Protein AF-A0A5J6JIF1-F1 (afdb_monomer_lite)

Organism: Streptomyces vinaceus (NCBI:txid1960)

Sequence (131 aa):
MRALLEALTPAGWAAEENLGCISYMINDADDMHEWYDSTPDRLDAVLTELDSTANLPYTVALNIYHPQGGTGGMLMFSAQRREVSFLPTIAHRRLPDAPQFTDLAWYLHALVPSLLWAGLEGYEAREDPND

Foldseek 3Di:
DVLLQVLLVVLQKDLQDPVQWKKKFWCDPVSPGDIDIDGPVCVVVVVCVCPDPVRLQTKMKIWMDRVVQQFTFIWIAHRNRP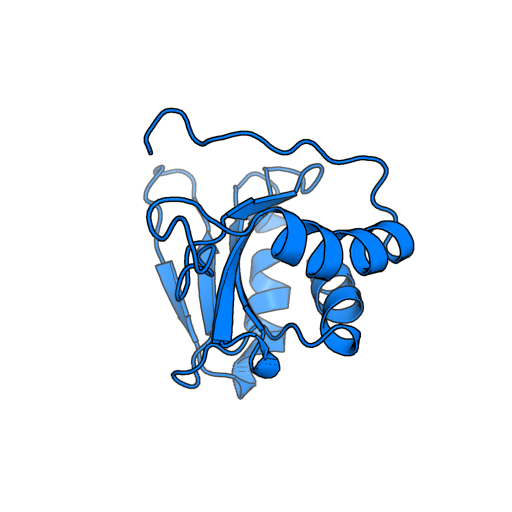DTDTDRPGPFCADPVGRVDGPVVVVCVSRVVSVVVSPDPDDDDDDDPVD

Radius of gyration: 14.58 Å; chains: 1; bounding box: 32×32×38 Å

Secondary structure (DSSP, 8-state):
-HHHHHHHGGGT-BSS-TTS-EEEEEE-TT--EEEEEE-GGGHHHHHHHHTSGGGTTSEEEEEEEEGGGTEEEEEEEPGGG--EEEEEEES--EETTEEEEE-HHHHHHHHHHHHHHTT---------TT-

pLDDT: mean 89.88, std 9.39, range [52.72, 96.88]

Structure (mmCIF, N/CA/C/O backbone):
data_AF-A0A5J6JIF1-F1
#
_entry.id   AF-A0A5J6JIF1-F1
#
loop_
_atom_site.group_PDB
_atom_site.id
_atom_site.type_symbol
_atom_site.label_atom_id
_atom_site.label_alt_id
_atom_site.label_comp_id
_atom_site.label_asym_id
_atom_site.label_entity_id
_atom_site.label_seq_id
_atom_site.pdbx_PDB_ins_code
_atom_site.Cartn_x
_atom_site.Cartn_y
_atom_site.Cartn_z
_atom_site.occupancy
_atom_site.B_iso_or_equiv
_atom_site.auth_seq_id
_atom_site.auth_comp_id
_atom_site.auth_asym_id
_atom_site.auth_atom_id
_atom_site.pdbx_PDB_model_num
ATOM 1 N N . MET A 1 1 ? -7.478 0.156 5.864 1.00 87.38 1 MET A N 1
ATOM 2 C CA . MET A 1 1 ? -6.196 -0.296 5.283 1.00 87.38 1 MET A CA 1
ATOM 3 C C . MET A 1 1 ? -6.214 -1.781 4.938 1.00 87.38 1 MET A C 1
ATOM 5 O O . MET A 1 1 ? -5.738 -2.130 3.864 1.00 87.38 1 MET A O 1
ATOM 9 N N . ARG A 1 2 ? -6.808 -2.648 5.773 1.00 90.88 2 ARG A N 1
ATOM 10 C CA . ARG A 1 2 ? -6.969 -4.087 5.474 1.00 90.88 2 ARG A CA 1
ATOM 11 C C . ARG A 1 2 ? -7.463 -4.385 4.050 1.00 90.88 2 ARG A C 1
ATOM 13 O O . ARG A 1 2 ? -6.787 -5.091 3.314 1.00 90.88 2 ARG A O 1
ATOM 20 N N . ALA A 1 3 ? -8.579 -3.779 3.645 1.00 90.00 3 ALA A N 1
ATOM 21 C CA . ALA A 1 3 ? -9.159 -3.981 2.313 1.00 90.00 3 ALA A CA 1
ATOM 22 C C . ALA A 1 3 ? -8.201 -3.604 1.166 1.00 90.00 3 ALA A C 1
ATOM 24 O O . ALA A 1 3 ? -8.213 -4.229 0.110 1.00 90.00 3 ALA A O 1
ATOM 25 N N . LEU A 1 4 ? -7.341 -2.601 1.375 1.00 91.44 4 LEU A N 1
ATOM 26 C CA . LEU A 1 4 ? -6.343 -2.203 0.387 1.00 91.44 4 LEU A CA 1
ATOM 27 C C . LEU A 1 4 ? -5.242 -3.265 0.277 1.00 91.44 4 LEU A C 1
ATOM 29 O O . LEU A 1 4 ? -4.901 -3.668 -0.831 1.00 91.44 4 LEU A O 1
ATOM 33 N N . LEU A 1 5 ? -4.729 -3.773 1.401 1.00 93.44 5 LEU A N 1
ATOM 34 C CA . LEU A 1 5 ? -3.738 -4.853 1.384 1.00 93.44 5 LEU A CA 1
ATOM 35 C C . LEU A 1 5 ? -4.309 -6.137 0.757 1.00 93.44 5 LEU A C 1
ATOM 37 O O . LEU A 1 5 ? -3.637 -6.790 -0.040 1.00 93.44 5 LEU A O 1
ATOM 41 N N . GLU A 1 6 ? -5.564 -6.469 1.060 1.00 94.25 6 GLU A N 1
ATOM 42 C CA . GLU A 1 6 ? -6.286 -7.590 0.446 1.00 94.25 6 GLU A CA 1
ATOM 43 C C . GLU A 1 6 ? -6.427 -7.423 -1.073 1.00 94.25 6 GLU A C 1
ATOM 45 O O . GLU A 1 6 ? -6.278 -8.398 -1.805 1.00 94.25 6 GLU A O 1
ATOM 50 N N . ALA A 1 7 ? -6.645 -6.200 -1.567 1.00 95.12 7 ALA A N 1
ATOM 51 C CA . ALA A 1 7 ? -6.694 -5.920 -3.002 1.00 95.12 7 ALA A CA 1
ATOM 52 C C . ALA A 1 7 ? -5.314 -6.009 -3.678 1.00 95.12 7 ALA A C 1
ATOM 54 O O . ALA A 1 7 ? -5.210 -6.423 -4.834 1.00 95.12 7 ALA A O 1
ATOM 55 N N . LEU A 1 8 ? -4.245 -5.637 -2.970 1.00 96.25 8 LEU A N 1
ATOM 56 C CA . LEU A 1 8 ? -2.881 -5.665 -3.500 1.00 96.25 8 LEU A CA 1
ATOM 57 C C . LEU A 1 8 ? -2.235 -7.060 -3.443 1.00 96.25 8 LEU A C 1
ATOM 59 O O . LEU A 1 8 ? -1.384 -7.370 -4.278 1.00 96.25 8 LEU A O 1
ATOM 63 N N . THR A 1 9 ? -2.657 -7.921 -2.515 1.00 95.81 9 THR A N 1
ATOM 64 C CA . THR A 1 9 ? -2.071 -9.259 -2.315 1.00 95.81 9 THR A CA 1
ATOM 65 C C . THR A 1 9 ? -2.138 -10.147 -3.568 1.00 95.81 9 THR A C 1
ATOM 67 O O . THR A 1 9 ? -1.109 -10.710 -3.950 1.00 95.81 9 THR A O 1
ATOM 70 N N . PRO A 1 10 ? -3.272 -10.243 -4.293 1.00 96.12 10 PRO A N 1
ATOM 71 C CA . PRO A 1 10 ? -3.340 -10.976 -5.560 1.00 96.12 10 PRO A CA 1
ATOM 72 C C . PRO A 1 10 ? -2.391 -10.446 -6.643 1.00 96.12 10 PRO A C 1
ATOM 74 O O . PRO A 1 10 ? -2.014 -11.198 -7.539 1.00 96.12 10 PRO A O 1
ATOM 77 N N . ALA A 1 11 ? -2.001 -9.170 -6.565 1.00 95.50 11 ALA A N 1
ATOM 78 C CA . ALA A 1 11 ? -1.036 -8.548 -7.469 1.00 95.50 11 ALA A CA 1
ATOM 79 C C . ALA A 1 11 ? 0.424 -8.726 -7.018 1.00 95.50 11 ALA A C 1
ATOM 81 O O . ALA A 1 11 ? 1.318 -8.186 -7.657 1.00 95.50 11 ALA A O 1
ATOM 82 N N . GLY A 1 12 ? 0.677 -9.501 -5.958 1.00 96.19 12 GLY A N 1
ATOM 83 C CA . GLY A 1 12 ? 2.023 -9.862 -5.515 1.00 96.19 12 GLY A CA 1
ATOM 84 C C . GLY A 1 12 ? 2.621 -8.948 -4.448 1.00 96.19 12 GLY A C 1
ATOM 85 O O . GLY A 1 12 ? 3.797 -9.108 -4.127 1.00 96.19 12 GLY A O 1
ATOM 86 N N . TRP A 1 13 ? 1.846 -8.017 -3.892 1.00 96.88 13 TRP A N 1
ATOM 87 C CA . TRP A 1 13 ? 2.282 -7.184 -2.770 1.00 96.88 13 TRP A CA 1
ATOM 88 C C . TRP A 1 13 ? 2.045 -7.881 -1.431 1.00 96.88 13 TRP A C 1
ATOM 90 O O . TRP A 1 13 ? 1.018 -8.522 -1.229 1.00 96.88 13 TRP A O 1
ATOM 100 N N . ALA A 1 14 ? 2.962 -7.709 -0.490 1.00 96.00 14 ALA A N 1
ATOM 101 C CA . ALA A 1 14 ? 2.858 -8.226 0.867 1.00 96.00 14 ALA A CA 1
ATOM 102 C C . ALA A 1 14 ? 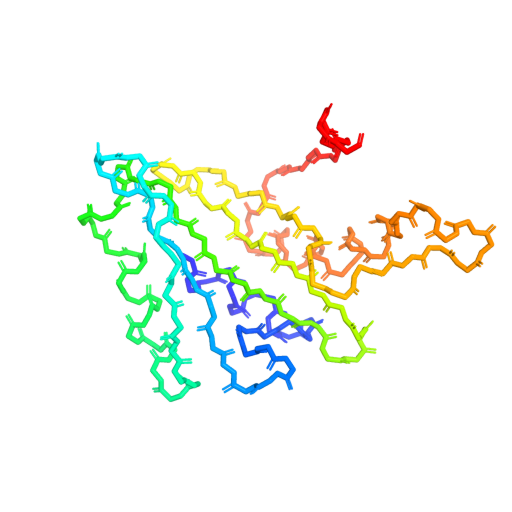3.278 -7.155 1.876 1.00 96.00 14 ALA A C 1
ATOM 104 O O . ALA A 1 14 ? 4.104 -6.305 1.564 1.00 96.00 14 ALA A O 1
ATOM 105 N N . ALA A 1 15 ? 2.725 -7.206 3.089 1.00 95.25 15 ALA A N 1
ATOM 106 C CA . ALA A 1 15 ? 3.191 -6.377 4.206 1.00 95.25 15 ALA A CA 1
ATOM 107 C C . ALA A 1 15 ? 4.517 -6.884 4.800 1.00 95.25 15 ALA A C 1
ATOM 109 O O . ALA A 1 15 ? 5.232 -6.136 5.455 1.00 95.25 15 ALA A O 1
ATOM 110 N N . GLU A 1 16 ? 4.833 -8.162 4.585 1.00 92.94 16 GLU A N 1
ATOM 111 C CA . GLU A 1 16 ? 6.121 -8.735 4.956 1.00 92.94 16 GLU A CA 1
ATOM 112 C C . GLU A 1 16 ? 7.199 -8.259 3.977 1.00 92.94 16 GLU A C 1
ATOM 114 O O . GLU A 1 16 ? 7.123 -8.496 2.767 1.00 92.94 16 GLU A O 1
ATOM 119 N N . GLU A 1 17 ? 8.210 -7.583 4.513 1.00 85.88 17 GLU A N 1
ATOM 120 C CA . GLU A 1 17 ? 9.401 -7.190 3.772 1.00 85.88 17 GLU A CA 1
ATOM 121 C C . GLU A 1 17 ? 10.350 -8.381 3.571 1.00 85.88 17 GLU A C 1
ATOM 123 O O . GLU A 1 17 ? 10.268 -9.399 4.255 1.00 85.88 17 GLU A O 1
ATOM 128 N N . ASN A 1 18 ? 11.332 -8.245 2.674 1.00 74.44 18 ASN A N 1
ATOM 129 C CA 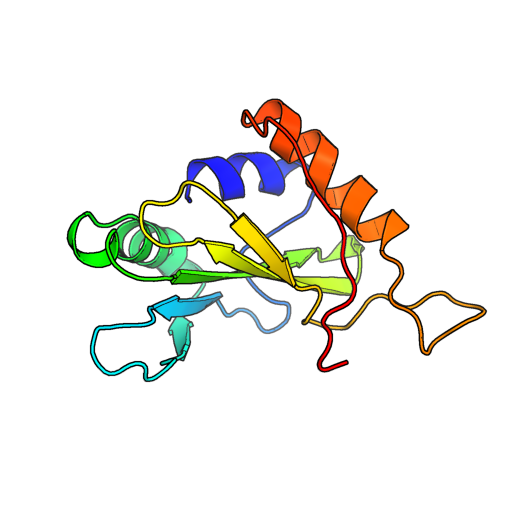. ASN A 1 18 ? 12.298 -9.311 2.357 1.00 74.44 18 ASN A CA 1
ATOM 130 C C . ASN A 1 18 ? 13.112 -9.821 3.575 1.00 74.44 18 ASN A C 1
ATOM 132 O O . ASN A 1 18 ? 13.748 -10.869 3.503 1.00 74.44 18 ASN A O 1
ATOM 136 N N . LEU A 1 19 ? 13.119 -9.080 4.689 1.00 75.31 19 LEU A N 1
ATOM 137 C CA . LEU A 1 19 ? 13.784 -9.448 5.943 1.00 75.31 19 LEU A CA 1
ATOM 138 C C . LEU A 1 19 ? 12.884 -10.233 6.918 1.00 75.31 19 LEU A C 1
ATOM 140 O O . LEU A 1 19 ? 13.347 -10.594 7.998 1.00 75.31 19 LEU A O 1
ATOM 144 N N . GLY A 1 20 ? 11.630 -10.519 6.551 1.00 86.25 20 GLY A N 1
ATOM 145 C CA . GLY A 1 20 ? 10.691 -11.269 7.390 1.00 86.25 20 GLY A CA 1
ATOM 146 C C . GLY A 1 20 ? 10.085 -10.444 8.528 1.00 86.25 20 GLY A C 1
ATOM 147 O O . GLY A 1 20 ? 9.753 -10.995 9.577 1.00 86.25 20 GLY A O 1
ATOM 148 N N . CYS A 1 21 ? 9.972 -9.127 8.347 1.00 92.50 21 CYS A N 1
ATOM 149 C CA . CYS A 1 21 ? 9.362 -8.197 9.296 1.00 92.50 21 CYS A CA 1
ATOM 150 C C . CYS A 1 21 ? 8.229 -7.398 8.642 1.00 92.50 21 CYS A C 1
ATOM 152 O O . CYS A 1 21 ? 8.135 -7.309 7.416 1.00 92.50 21 CYS A O 1
ATOM 154 N N . ILE A 1 22 ? 7.367 -6.826 9.481 1.00 95.38 22 ILE A N 1
ATOM 155 C CA . ILE A 1 22 ? 6.372 -5.822 9.104 1.00 95.38 22 ILE A CA 1
ATOM 156 C C . ILE A 1 22 ? 6.815 -4.504 9.723 1.00 95.38 22 ILE A C 1
ATOM 158 O O . ILE A 1 22 ? 6.954 -4.444 10.943 1.00 95.38 22 ILE A O 1
ATOM 162 N N . SER A 1 23 ? 6.953 -3.461 8.913 1.00 95.25 23 SER A N 1
ATOM 163 C CA . SER A 1 23 ? 7.309 -2.125 9.397 1.00 95.25 23 SER A CA 1
ATOM 164 C C . SER A 1 23 ? 6.131 -1.175 9.214 1.00 95.25 23 SER A C 1
ATOM 166 O O . SER A 1 23 ? 5.538 -1.097 8.131 1.00 95.25 23 SER A O 1
ATOM 168 N N . TYR A 1 24 ? 5.775 -0.451 10.268 1.00 95.19 24 TYR A N 1
ATOM 169 C CA . TYR A 1 24 ? 4.650 0.477 10.258 1.00 95.19 24 TYR A CA 1
ATOM 170 C C . TYR A 1 24 ? 4.916 1.716 11.108 1.00 95.19 24 TYR A C 1
ATOM 172 O O . TYR A 1 24 ? 5.831 1.742 11.922 1.00 95.19 24 TYR A O 1
ATOM 180 N N . MET A 1 25 ? 4.113 2.757 10.910 1.00 94.44 25 MET A N 1
ATOM 181 C CA . MET A 1 25 ? 4.257 4.032 11.610 1.00 94.44 25 MET A CA 1
ATOM 182 C C . MET A 1 25 ? 2.889 4.611 11.966 1.00 94.44 25 MET A C 1
ATOM 184 O O . MET A 1 25 ? 1.919 4.459 11.217 1.00 94.44 25 MET A O 1
ATOM 188 N N . ILE A 1 26 ? 2.827 5.281 13.115 1.00 92.00 26 ILE A N 1
ATOM 189 C CA . ILE A 1 26 ? 1.700 6.102 13.559 1.00 92.00 26 ILE A CA 1
ATOM 190 C C . ILE A 1 26 ? 2.293 7.460 13.928 1.00 92.00 26 ILE A C 1
ATOM 192 O O . ILE A 1 26 ? 3.089 7.539 14.856 1.00 92.00 26 ILE A O 1
ATOM 196 N N . ASN A 1 27 ? 1.934 8.519 13.200 1.00 86.75 27 ASN A N 1
ATOM 197 C CA . ASN A 1 27 ? 2.385 9.868 13.534 1.00 86.75 27 ASN A CA 1
ATOM 198 C C . ASN A 1 27 ? 1.423 10.465 14.568 1.00 86.75 27 ASN A C 1
ATOM 200 O O . ASN A 1 27 ? 0.388 11.031 14.199 1.00 86.75 27 ASN A O 1
ATOM 204 N N . ASP A 1 28 ? 1.713 10.232 15.848 1.00 74.50 28 ASP A N 1
ATOM 205 C CA . ASP A 1 28 ? 0.882 10.682 16.962 1.00 74.50 28 ASP A CA 1
ATOM 206 C C . ASP A 1 28 ? 1.003 12.200 17.228 1.00 74.50 28 ASP A C 1
ATOM 208 O O . ASP A 1 28 ? 1.567 12.962 16.443 1.00 74.50 28 ASP A O 1
ATOM 212 N N . ALA A 1 29 ? 0.373 12.677 18.306 1.00 57.62 29 ALA A N 1
ATOM 213 C CA . ALA A 1 29 ? 0.195 14.105 18.577 1.00 57.62 29 ALA A CA 1
ATOM 214 C C . ALA A 1 29 ? 1.500 14.898 18.792 1.00 57.62 29 ALA A C 1
ATOM 216 O O . ALA A 1 29 ? 1.448 16.129 18.733 1.00 57.62 29 ALA A O 1
ATOM 217 N N . ASP A 1 30 ? 2.633 14.226 19.016 1.00 61.47 30 ASP A N 1
ATOM 218 C CA . ASP A 1 30 ? 3.924 14.877 19.260 1.00 61.47 30 ASP A CA 1
ATOM 219 C C . ASP A 1 30 ? 4.769 15.041 17.976 1.00 61.47 30 ASP A C 1
ATOM 221 O O . ASP A 1 30 ? 5.906 15.507 18.046 1.00 61.47 30 ASP A O 1
ATOM 225 N N . ASP A 1 31 ? 4.214 14.700 16.800 1.00 55.69 31 ASP A N 1
ATOM 226 C CA . ASP A 1 31 ? 4.850 14.791 15.465 1.00 55.69 31 ASP A CA 1
ATOM 227 C C . ASP A 1 31 ? 6.158 13.975 15.341 1.00 55.69 31 ASP A C 1
ATOM 229 O O . ASP A 1 31 ? 6.982 14.142 14.430 1.00 55.69 31 ASP A O 1
ATOM 233 N N . MET A 1 32 ? 6.351 13.055 16.286 1.00 61.00 32 MET A N 1
ATOM 234 C CA . MET A 1 32 ? 7.427 12.085 16.289 1.00 61.00 32 MET A CA 1
ATOM 235 C C . MET A 1 32 ? 6.988 10.917 15.409 1.00 61.00 32 MET A C 1
ATOM 237 O O . MET A 1 32 ? 6.119 10.132 15.774 1.00 61.00 32 MET A O 1
ATOM 241 N N . HIS A 1 33 ? 7.606 10.801 14.234 1.00 66.31 33 HIS A N 1
ATOM 242 C CA . HIS A 1 33 ? 7.379 9.694 13.309 1.00 66.31 33 HIS A CA 1
ATOM 243 C C . HIS A 1 33 ? 7.993 8.414 13.892 1.00 66.31 33 HIS A C 1
ATOM 245 O O . HIS A 1 33 ? 9.099 8.017 13.517 1.00 66.31 33 HIS A O 1
ATOM 251 N N . GLU A 1 34 ? 7.317 7.799 14.861 1.00 81.81 34 GLU A N 1
ATOM 252 C CA . GLU A 1 34 ? 7.795 6.571 15.477 1.00 81.81 34 GLU A CA 1
ATOM 253 C C . GLU A 1 34 ? 7.485 5.387 14.554 1.00 81.81 34 GLU A C 1
ATOM 255 O O . GLU A 1 34 ? 6.346 5.151 14.138 1.00 81.81 34 GLU A O 1
ATOM 260 N N . TRP A 1 35 ? 8.550 4.682 14.178 1.00 89.75 35 TRP A N 1
ATOM 261 C CA . TRP A 1 35 ? 8.484 3.464 13.387 1.00 89.75 35 TRP A CA 1
ATOM 262 C C . TRP A 1 35 ? 8.521 2.259 14.309 1.00 89.75 35 TRP A C 1
ATOM 264 O O . TRP A 1 35 ? 9.338 2.182 15.228 1.00 89.75 35 TRP A O 1
ATOM 274 N N . TYR A 1 36 ? 7.653 1.305 14.016 1.00 92.06 36 TYR A N 1
ATOM 275 C CA . TYR A 1 36 ? 7.500 0.069 14.754 1.00 92.06 36 TYR A CA 1
ATOM 276 C C . TYR A 1 36 ? 7.763 -1.110 13.826 1.00 92.06 36 TYR A C 1
ATOM 278 O O . TYR A 1 36 ? 7.249 -1.165 12.706 1.00 92.06 36 TYR A O 1
ATOM 286 N N . ASP A 1 37 ? 8.506 -2.083 14.343 1.00 93.25 37 ASP A N 1
ATOM 287 C CA . ASP A 1 37 ? 8.697 -3.375 13.702 1.00 93.25 37 ASP A CA 1
ATOM 288 C C . ASP A 1 37 ? 7.816 -4.427 14.380 1.00 93.25 37 ASP A C 1
ATOM 290 O O . ASP A 1 37 ? 7.676 -4.477 15.607 1.00 93.25 37 ASP A O 1
ATOM 294 N N . SER A 1 38 ? 7.241 -5.314 13.577 1.00 94.44 38 SER A N 1
ATOM 295 C CA . SER A 1 38 ? 6.485 -6.471 14.040 1.00 94.44 38 SER A CA 1
ATOM 296 C C . SER A 1 38 ? 6.856 -7.731 13.273 1.00 94.44 38 SER A C 1
ATOM 298 O O . SER A 1 38 ? 7.519 -7.699 12.235 1.00 94.44 38 SER A O 1
ATOM 300 N N . THR A 1 39 ? 6.402 -8.865 13.791 1.00 94.62 39 THR A N 1
ATOM 301 C CA . THR A 1 39 ? 6.560 -10.166 13.143 1.00 94.62 39 THR A CA 1
ATOM 302 C C . THR A 1 39 ? 5.359 -10.476 12.237 1.00 94.62 39 THR A C 1
ATOM 304 O O . THR A 1 39 ? 4.247 -10.021 12.523 1.00 94.62 39 THR A O 1
ATOM 307 N N . PRO A 1 40 ? 5.524 -11.270 11.161 1.00 93.62 40 PRO A N 1
ATOM 308 C CA . PRO A 1 40 ? 4.444 -11.573 10.216 1.00 93.62 40 PRO A CA 1
ATOM 309 C C . PRO A 1 40 ? 3.173 -12.166 10.848 1.00 93.62 40 PRO A C 1
ATOM 311 O O . PRO A 1 40 ? 2.061 -11.855 10.422 1.00 93.62 40 PRO A O 1
ATOM 314 N N . ASP A 1 41 ? 3.303 -12.960 11.915 1.00 95.06 41 ASP A N 1
ATOM 315 C CA . ASP A 1 41 ? 2.175 -13.540 12.661 1.00 95.06 41 ASP A CA 1
ATOM 316 C C . ASP A 1 41 ? 1.316 -12.494 13.396 1.00 95.06 41 ASP A C 1
ATOM 318 O O . ASP A 1 41 ? 0.195 -12.784 13.817 1.00 95.06 41 ASP A O 1
ATOM 322 N N . ARG A 1 42 ? 1.814 -11.260 13.523 1.00 96.00 42 ARG A N 1
ATOM 323 C CA . ARG A 1 42 ? 1.129 -10.130 14.160 1.00 96.00 42 ARG A CA 1
ATOM 324 C C . ARG A 1 42 ? 0.447 -9.204 13.157 1.00 96.00 42 ARG A C 1
ATOM 326 O O . ARG A 1 42 ? -0.147 -8.218 13.591 1.00 96.00 42 ARG A O 1
ATOM 333 N N . LEU A 1 43 ? 0.461 -9.520 11.857 1.00 95.50 43 LEU A N 1
ATOM 334 C CA . LEU A 1 43 ? -0.116 -8.669 10.809 1.00 95.50 43 LEU A CA 1
ATOM 335 C C . LEU A 1 43 ? -1.541 -8.216 11.136 1.00 95.50 43 LEU A C 1
ATOM 337 O O . LEU A 1 43 ? -1.846 -7.031 11.063 1.00 95.50 43 LEU A O 1
ATOM 341 N N . ASP A 1 44 ? -2.411 -9.132 11.560 1.00 95.81 44 ASP A N 1
ATOM 342 C CA . ASP A 1 44 ? -3.796 -8.780 11.876 1.00 95.81 44 ASP A CA 1
ATOM 343 C C . ASP A 1 44 ? -3.921 -7.794 13.040 1.00 95.81 44 ASP A C 1
ATOM 345 O O . ASP A 1 44 ? -4.799 -6.926 13.016 1.00 95.81 44 ASP A O 1
ATOM 349 N N . ALA A 1 45 ? -3.041 -7.901 14.037 1.00 96.12 45 ALA A N 1
ATOM 350 C CA . ALA A 1 45 ? -2.995 -6.968 15.155 1.00 96.12 45 ALA A CA 1
ATOM 351 C C . ALA A 1 45 ? -2.514 -5.586 14.692 1.00 96.12 45 ALA A C 1
ATOM 353 O O . ALA A 1 45 ? -3.164 -4.594 15.013 1.00 96.12 45 ALA A O 1
ATOM 354 N N . VAL A 1 46 ? -1.460 -5.534 13.870 1.00 95.88 46 VAL A N 1
ATOM 355 C CA . VAL A 1 46 ? -0.932 -4.291 13.280 1.00 95.88 46 VAL A CA 1
ATOM 356 C C . VAL A 1 46 ? -1.999 -3.597 12.430 1.00 95.88 46 VAL A C 1
ATOM 358 O O . VAL A 1 46 ? -2.279 -2.415 12.615 1.00 95.88 46 VAL A O 1
ATOM 361 N N . LEU A 1 47 ? -2.678 -4.334 11.544 1.00 95.69 47 LEU A N 1
ATOM 362 C CA . LEU A 1 47 ? -3.750 -3.770 10.719 1.00 95.69 47 LEU A CA 1
ATOM 363 C C . LEU A 1 47 ? -4.909 -3.237 11.574 1.00 95.69 47 LEU A C 1
ATOM 365 O O . LEU A 1 47 ? -5.465 -2.188 11.260 1.00 95.69 47 LEU A O 1
ATOM 369 N N . THR A 1 48 ? -5.261 -3.941 12.655 1.00 95.94 48 THR A N 1
ATOM 370 C CA . THR A 1 48 ? -6.320 -3.520 13.590 1.00 95.94 48 THR A CA 1
ATOM 371 C C . THR A 1 48 ? -5.946 -2.245 14.341 1.00 95.94 48 THR A C 1
ATOM 373 O O . THR A 1 48 ? -6.792 -1.375 14.532 1.00 95.94 48 THR A O 1
ATOM 376 N N . GLU A 1 49 ? -4.688 -2.117 14.757 1.00 94.62 49 GLU A N 1
ATOM 377 C CA . GLU A 1 49 ? -4.170 -0.928 15.427 1.00 94.62 49 GLU A CA 1
ATOM 378 C C . GLU A 1 49 ? -4.207 0.293 14.499 1.00 94.62 49 GLU A C 1
ATOM 380 O O . GLU A 1 49 ? -4.776 1.333 14.840 1.00 94.62 49 GLU A O 1
ATOM 385 N N . LEU A 1 50 ? -3.676 0.152 13.288 1.00 93.94 50 LEU A N 1
ATOM 386 C CA . LEU A 1 50 ? -3.600 1.227 12.297 1.00 93.94 50 LEU A CA 1
ATOM 387 C C . LEU A 1 50 ? -4.982 1.684 11.781 1.00 93.94 50 LEU A C 1
ATOM 389 O O . LEU A 1 50 ? -5.176 2.874 11.500 1.00 93.94 50 LEU A O 1
ATOM 393 N N . ASP A 1 51 ? -5.950 0.761 11.688 1.00 93.38 51 ASP A N 1
ATOM 394 C CA . ASP A 1 51 ? -7.352 1.046 11.337 1.00 93.38 51 ASP A CA 1
ATOM 395 C C . ASP A 1 51 ? -8.215 1.447 12.558 1.00 93.38 51 ASP A C 1
ATOM 397 O O . ASP A 1 51 ? -9.416 1.698 12.412 1.00 93.38 51 ASP A O 1
ATOM 401 N N . SER A 1 52 ? -7.643 1.528 13.766 1.00 93.44 52 SER A N 1
ATOM 402 C CA . SER A 1 52 ? -8.403 1.878 14.969 1.00 93.44 52 SER A CA 1
ATOM 403 C C . SER A 1 52 ? -8.965 3.302 14.904 1.00 93.44 52 SER A C 1
ATOM 405 O O . SER A 1 52 ? -8.344 4.230 14.382 1.00 93.44 52 SER A O 1
ATOM 407 N N . THR A 1 53 ? -10.141 3.516 15.505 1.00 93.12 53 THR A N 1
ATOM 408 C CA . THR A 1 53 ? -10.767 4.849 15.553 1.00 93.12 53 THR A CA 1
ATOM 409 C C . THR A 1 53 ? -9.927 5.871 16.314 1.00 93.12 53 THR A C 1
ATOM 411 O O . THR A 1 53 ? -10.027 7.063 16.036 1.00 93.12 53 THR A O 1
ATOM 414 N N . ALA A 1 54 ? -9.097 5.409 17.256 1.00 92.50 54 ALA A N 1
ATOM 415 C CA . ALA A 1 54 ? -8.149 6.248 17.982 1.00 92.50 54 ALA A CA 1
ATOM 416 C C . ALA A 1 54 ? -7.078 6.839 17.050 1.00 92.50 54 ALA A C 1
ATOM 418 O O . ALA A 1 54 ? -6.649 7.966 17.267 1.00 92.50 54 ALA A O 1
ATOM 419 N N . ASN A 1 55 ? -6.730 6.122 15.976 1.00 92.38 55 ASN A N 1
ATOM 420 C CA . ASN A 1 55 ? -5.697 6.523 15.025 1.00 92.38 55 ASN A CA 1
ATOM 421 C C . ASN A 1 55 ? -6.231 7.267 13.791 1.00 92.38 55 ASN A C 1
ATOM 423 O O . ASN A 1 55 ? -5.448 7.667 12.930 1.00 92.38 55 ASN A O 1
ATOM 427 N N . LEU A 1 56 ? -7.546 7.492 13.682 1.00 92.38 56 LEU A N 1
ATOM 428 C CA . LEU A 1 56 ? -8.139 8.249 12.570 1.00 92.38 56 LEU A CA 1
ATOM 429 C C . LEU A 1 56 ? -7.626 9.692 12.437 1.00 92.38 56 LEU A C 1
ATOM 431 O O . LEU A 1 56 ? -7.464 10.135 11.299 1.00 92.38 56 LEU A O 1
ATOM 435 N N . PRO A 1 57 ? -7.370 10.449 13.523 1.00 92.31 57 PRO A N 1
ATOM 436 C CA . PRO A 1 57 ? -6.818 11.799 13.409 1.00 92.31 57 PRO A CA 1
ATOM 437 C C . PRO A 1 57 ? -5.373 11.844 12.896 1.00 92.31 57 PRO A C 1
ATOM 439 O O . PRO A 1 57 ? -4.926 12.911 12.488 1.00 92.31 57 PRO A O 1
ATOM 442 N N . TYR A 1 58 ? -4.663 10.715 12.916 1.00 91.44 58 TYR A N 1
ATOM 443 C CA . TYR A 1 58 ? -3.228 10.636 12.654 1.00 91.44 58 TYR A CA 1
ATOM 444 C C . TYR A 1 58 ? -2.925 10.110 11.255 1.00 91.44 58 TYR A C 1
ATOM 446 O O . TYR A 1 58 ? -3.697 9.330 10.688 1.00 91.44 58 TYR A O 1
ATOM 454 N N . THR A 1 59 ? -1.776 10.508 10.714 1.00 92.56 59 THR A N 1
ATOM 455 C CA . THR A 1 59 ? -1.175 9.826 9.563 1.00 92.56 59 THR A CA 1
ATOM 456 C C . THR A 1 59 ? -0.627 8.487 10.033 1.00 92.56 59 THR A C 1
ATOM 458 O O . THR A 1 59 ? -0.010 8.403 11.091 1.00 92.56 59 THR A O 1
ATOM 461 N N . VAL A 1 60 ? -0.853 7.438 9.252 1.00 94.69 60 VAL A N 1
ATOM 462 C CA . VAL A 1 60 ? -0.275 6.116 9.516 1.00 94.69 60 VAL A CA 1
ATOM 463 C C . VAL A 1 60 ? 0.382 5.587 8.260 1.00 94.69 60 VAL A C 1
ATOM 465 O O . VAL A 1 60 ? -0.047 5.925 7.156 1.00 94.69 60 VAL A O 1
ATOM 468 N N . ALA A 1 61 ? 1.386 4.734 8.408 1.00 95.25 61 ALA A N 1
ATOM 469 C CA . ALA A 1 61 ? 2.019 4.090 7.273 1.00 95.25 61 ALA A CA 1
ATOM 470 C C . ALA A 1 61 ? 2.247 2.598 7.488 1.00 95.25 61 ALA A C 1
ATOM 472 O O . ALA A 1 61 ? 2.388 2.130 8.616 1.00 95.25 61 ALA A O 1
ATOM 473 N N . LEU A 1 62 ? 2.290 1.867 6.379 1.00 95.75 62 LEU A N 1
ATOM 474 C CA . LEU A 1 62 ? 2.644 0.457 6.314 1.00 95.75 62 LEU A CA 1
ATOM 475 C C . LEU A 1 62 ? 3.594 0.257 5.137 1.00 95.75 62 LEU A C 1
ATOM 477 O O . LEU A 1 62 ? 3.268 0.625 4.005 1.00 95.75 62 LEU A O 1
ATOM 481 N N . ASN A 1 63 ? 4.746 -0.350 5.389 1.00 95.94 63 ASN A N 1
ATOM 482 C CA . ASN A 1 63 ? 5.617 -0.787 4.311 1.00 95.94 63 ASN A CA 1
ATOM 483 C C . ASN A 1 63 ? 5.030 -2.021 3.621 1.00 95.94 63 ASN A C 1
ATOM 485 O O . ASN A 1 63 ? 4.511 -2.933 4.264 1.00 95.94 63 ASN A O 1
ATOM 489 N N . ILE A 1 64 ? 5.115 -2.040 2.294 1.00 96.19 64 ILE A N 1
ATOM 490 C CA . ILE A 1 64 ? 4.744 -3.183 1.467 1.00 96.19 64 ILE A CA 1
ATOM 491 C C . ILE A 1 64 ? 5.864 -3.520 0.486 1.00 96.19 64 ILE A C 1
ATOM 493 O O . ILE A 1 64 ? 6.569 -2.649 -0.028 1.00 96.19 64 ILE A O 1
ATOM 497 N N . TYR A 1 65 ? 6.005 -4.803 0.188 1.00 96.56 65 TYR A N 1
ATOM 498 C CA . TYR A 1 65 ? 7.039 -5.345 -0.675 1.00 96.56 65 TYR A CA 1
ATOM 499 C C . TYR A 1 65 ? 6.434 -6.214 -1.776 1.00 96.56 65 TYR A C 1
ATOM 501 O O . TYR A 1 65 ? 5.423 -6.880 -1.575 1.00 96.56 65 TYR A O 1
ATOM 509 N N . HIS A 1 66 ? 7.061 -6.213 -2.947 1.00 96.50 66 HIS A N 1
ATOM 510 C CA . HIS A 1 66 ? 6.689 -7.021 -4.100 1.00 96.50 66 HIS A CA 1
ATOM 511 C C . HIS A 1 66 ? 7.827 -8.013 -4.413 1.00 96.50 66 HIS A C 1
ATOM 513 O O . HIS A 1 66 ? 8.750 -7.676 -5.169 1.00 96.50 66 HIS A O 1
ATOM 519 N N . PRO A 1 67 ? 7.787 -9.255 -3.881 1.00 93.56 67 PRO A N 1
ATOM 520 C CA . PRO A 1 67 ? 8.920 -10.184 -3.912 1.00 93.56 67 PRO A CA 1
ATOM 521 C C . PRO A 1 67 ? 9.447 -10.500 -5.311 1.00 93.56 67 PRO A C 1
ATOM 523 O O . PRO A 1 67 ? 10.652 -10.477 -5.544 1.00 93.56 67 PRO A O 1
ATOM 526 N N . GLN A 1 68 ? 8.555 -10.720 -6.282 1.00 92.94 68 GLN A N 1
ATOM 527 C CA . GLN A 1 68 ? 8.958 -11.000 -7.669 1.00 92.94 68 GLN A CA 1
ATOM 528 C C . GLN A 1 68 ? 9.576 -9.779 -8.366 1.00 92.94 68 GLN A C 1
ATOM 530 O O . GLN A 1 68 ? 10.324 -9.914 -9.329 1.00 92.94 68 GLN A O 1
ATOM 535 N N . GLY A 1 69 ? 9.243 -8.581 -7.885 1.00 91.81 69 GLY A N 1
ATOM 536 C CA . GLY A 1 69 ? 9.745 -7.311 -8.407 1.00 91.81 69 GLY A CA 1
ATOM 537 C C . GLY A 1 69 ? 11.039 -6.872 -7.729 1.00 91.81 69 GLY A C 1
ATOM 538 O O . GLY A 1 69 ? 11.694 -5.961 -8.232 1.00 91.81 69 GLY A O 1
ATOM 539 N N . GLY A 1 70 ? 11.399 -7.512 -6.610 1.00 93.50 70 GLY A N 1
ATOM 540 C CA . GLY A 1 70 ? 12.576 -7.186 -5.816 1.00 93.50 70 GLY A CA 1
ATOM 541 C C . GLY A 1 70 ? 12.513 -5.805 -5.162 1.00 93.50 70 GLY A C 1
ATOM 542 O O . GLY A 1 70 ? 13.556 -5.265 -4.811 1.00 93.50 70 GLY A O 1
ATOM 543 N N . THR A 1 71 ? 11.323 -5.218 -5.026 1.00 95.25 71 THR A N 1
ATOM 544 C CA . THR A 1 71 ? 11.141 -3.807 -4.672 1.00 95.25 71 THR A CA 1
ATOM 545 C C . THR A 1 71 ? 9.899 -3.598 -3.817 1.00 95.25 71 THR A C 1
ATOM 547 O O . THR A 1 71 ? 9.037 -4.469 -3.759 1.00 95.25 71 THR A O 1
ATOM 550 N N . GLY A 1 72 ? 9.788 -2.449 -3.167 1.00 95.12 72 GLY A N 1
ATOM 551 C CA . GLY A 1 72 ? 8.660 -2.103 -2.324 1.00 95.12 72 GLY A CA 1
ATOM 552 C C . GLY A 1 72 ? 8.541 -0.606 -2.098 1.00 95.12 72 GLY A C 1
ATOM 553 O O . GLY A 1 72 ? 9.131 0.209 -2.811 1.00 95.12 72 GLY A O 1
ATOM 554 N N . GLY A 1 73 ? 7.772 -0.255 -1.082 1.00 94.62 73 GLY A N 1
ATOM 555 C CA . GLY A 1 73 ? 7.583 1.120 -0.681 1.00 94.62 73 GLY A CA 1
ATOM 556 C C . GLY A 1 73 ? 6.640 1.256 0.496 1.00 94.62 73 GLY A C 1
ATOM 557 O O . GLY A 1 73 ? 6.137 0.276 1.041 1.00 94.62 73 GLY A O 1
ATOM 558 N N . MET A 1 74 ? 6.399 2.499 0.868 1.00 94.56 74 MET A N 1
ATOM 559 C CA . MET A 1 74 ? 5.554 2.877 1.982 1.00 94.56 74 MET A CA 1
ATOM 560 C C . MET A 1 74 ? 4.175 3.279 1.475 1.00 94.56 74 MET A C 1
ATOM 562 O O . MET A 1 74 ? 4.059 4.189 0.655 1.00 94.56 74 MET A O 1
ATOM 566 N N . LEU A 1 75 ? 3.127 2.643 1.996 1.00 95.00 75 LEU A N 1
ATOM 567 C CA . LEU A 1 75 ? 1.767 3.162 1.915 1.00 95.00 75 LEU A CA 1
ATOM 568 C C . LEU A 1 75 ? 1.532 4.101 3.091 1.00 95.00 75 LEU A C 1
ATOM 570 O O . LEU A 1 75 ? 1.457 3.645 4.227 1.00 95.00 75 LEU A O 1
ATOM 574 N N . MET A 1 76 ? 1.385 5.391 2.818 1.00 94.44 76 MET A N 1
ATOM 575 C CA . MET A 1 76 ? 1.115 6.413 3.821 1.00 94.44 76 MET A CA 1
ATOM 576 C C . MET A 1 76 ? -0.324 6.904 3.686 1.00 94.44 76 MET A C 1
ATOM 578 O O . MET A 1 76 ? -0.706 7.479 2.670 1.00 94.44 76 MET A O 1
ATOM 582 N N . PHE A 1 77 ? -1.130 6.678 4.715 1.00 93.69 77 PHE A N 1
ATOM 583 C CA . PHE A 1 77 ? -2.534 7.058 4.769 1.00 93.69 77 PHE A CA 1
ATOM 584 C C . PHE A 1 77 ? -2.688 8.362 5.535 1.00 93.69 77 PHE A C 1
ATOM 586 O O . PHE A 1 77 ? -2.275 8.460 6.693 1.00 93.69 77 PHE A O 1
ATOM 593 N N . SER A 1 78 ? -3.347 9.339 4.918 1.00 92.56 78 SER A N 1
ATOM 594 C CA . SER A 1 78 ? -3.635 10.606 5.579 1.00 92.56 78 SER A CA 1
ATOM 595 C C . SER A 1 78 ? -4.613 10.433 6.747 1.00 92.56 78 SER A C 1
ATOM 597 O O . SER A 1 78 ? -5.323 9.419 6.885 1.00 92.56 78 SER A O 1
ATOM 599 N N . ALA A 1 79 ? -4.672 11.455 7.603 1.00 91.25 79 ALA A N 1
ATOM 600 C CA . ALA A 1 79 ? -5.730 11.585 8.594 1.00 91.25 79 ALA A CA 1
ATOM 601 C C . ALA A 1 79 ? -7.110 11.405 7.931 1.00 91.25 79 ALA A C 1
ATOM 603 O O . ALA A 1 79 ? -7.349 11.828 6.800 1.00 91.25 79 ALA A O 1
ATOM 604 N N . GLN A 1 80 ? -8.031 10.750 8.634 1.00 92.25 80 GLN A N 1
ATOM 605 C CA . GLN A 1 80 ? -9.364 10.372 8.144 1.00 92.25 80 GLN A CA 1
ATOM 606 C C . GLN A 1 80 ? -9.384 9.375 6.973 1.00 92.25 80 GLN A C 1
ATOM 608 O O . GLN A 1 80 ? -10.467 9.053 6.484 1.00 92.25 80 GLN A O 1
ATOM 613 N N . ARG A 1 81 ? -8.224 8.853 6.541 1.00 91.62 81 ARG A N 1
ATOM 614 C CA . ARG A 1 81 ? -8.089 7.772 5.544 1.00 91.62 81 ARG A CA 1
ATOM 615 C C . ARG A 1 81 ? -8.750 8.076 4.195 1.00 91.62 81 ARG A C 1
ATOM 617 O O . ARG A 1 81 ? -9.275 7.174 3.548 1.00 91.62 81 ARG A O 1
ATOM 624 N N . ARG A 1 82 ? -8.744 9.343 3.773 1.00 90.56 82 ARG A N 1
ATOM 625 C CA . ARG A 1 82 ? -9.323 9.755 2.480 1.00 90.56 82 ARG A CA 1
ATOM 626 C C . ARG A 1 82 ? -8.339 9.681 1.323 1.00 90.56 82 ARG A C 1
ATOM 628 O O . ARG A 1 82 ? -8.762 9.569 0.181 1.00 90.56 82 ARG A O 1
ATOM 635 N N . GLU A 1 83 ? -7.050 9.737 1.624 1.00 92.81 83 GLU A N 1
ATOM 636 C CA . GLU A 1 83 ? -5.982 9.698 0.635 1.00 92.81 83 GLU A CA 1
ATOM 637 C C . GLU A 1 83 ? -4.905 8.718 1.100 1.00 92.81 83 GLU A C 1
ATOM 639 O O . GLU A 1 83 ? -4.671 8.542 2.302 1.00 92.81 83 GLU A O 1
ATOM 644 N N . VAL A 1 84 ? -4.260 8.070 0.134 1.00 93.00 84 VAL A N 1
ATOM 645 C CA . VAL A 1 84 ? -3.108 7.202 0.357 1.00 93.00 84 VAL A CA 1
ATOM 646 C C . VAL A 1 84 ? -2.022 7.566 -0.645 1.00 93.00 84 VAL A C 1
ATOM 648 O O . VAL A 1 84 ? -2.274 7.640 -1.847 1.00 93.00 84 VAL A O 1
ATOM 651 N N . SER A 1 85 ? -0.817 7.789 -0.140 1.00 93.69 85 SER A N 1
ATOM 652 C CA . SER A 1 85 ? 0.388 7.980 -0.938 1.00 93.69 85 SER A CA 1
ATOM 653 C C . SER A 1 85 ? 1.180 6.683 -0.959 1.00 93.69 85 SER A C 1
ATOM 655 O O . SER A 1 85 ? 1.283 6.003 0.060 1.00 93.69 85 SER A O 1
ATOM 657 N N . PHE A 1 86 ? 1.770 6.352 -2.104 1.00 94.62 86 PHE A N 1
ATOM 658 C CA . PHE A 1 86 ? 2.765 5.290 -2.199 1.00 94.62 86 PHE A CA 1
ATOM 659 C C . PHE A 1 86 ? 4.131 5.909 -2.494 1.00 94.62 86 PHE A C 1
ATOM 661 O O . PHE A 1 86 ? 4.290 6.573 -3.518 1.00 94.62 86 PHE A O 1
ATOM 668 N N . LEU A 1 87 ? 5.104 5.685 -1.610 1.00 93.25 87 LEU A N 1
ATOM 669 C CA . LEU A 1 87 ? 6.474 6.164 -1.770 1.00 93.25 87 LEU A CA 1
ATOM 670 C C . LEU A 1 87 ? 7.387 4.961 -2.055 1.00 93.25 87 LEU A C 1
ATOM 672 O O . LEU A 1 87 ? 7.480 4.080 -1.202 1.00 93.25 87 LEU A O 1
ATOM 676 N N . PRO A 1 88 ? 8.056 4.882 -3.219 1.00 92.12 88 PRO A N 1
ATOM 677 C CA . PRO A 1 88 ? 8.839 3.716 -3.636 1.00 92.12 88 PRO A CA 1
ATOM 678 C C . PRO A 1 88 ? 10.190 3.625 -2.906 1.00 92.12 88 PRO A C 1
ATOM 680 O O . PRO A 1 88 ? 11.223 3.733 -3.545 1.00 92.12 88 PRO A O 1
ATOM 683 N N . THR A 1 89 ? 10.195 3.432 -1.584 1.00 88.25 89 THR A N 1
ATOM 684 C CA . THR A 1 89 ? 11.373 3.589 -0.705 1.00 88.25 89 THR A CA 1
ATOM 685 C C . THR A 1 89 ? 12.190 2.319 -0.444 1.00 88.25 89 THR A C 1
ATOM 687 O O . THR A 1 89 ? 13.296 2.394 0.091 1.00 88.25 89 THR A O 1
ATOM 690 N N . ILE A 1 90 ? 11.693 1.133 -0.814 1.00 86.88 90 ILE A N 1
ATOM 691 C CA . ILE A 1 90 ? 12.347 -0.148 -0.487 1.00 86.88 90 ILE A CA 1
ATOM 692 C C . ILE A 1 90 ? 12.937 -0.759 -1.750 1.00 86.88 90 ILE A C 1
ATOM 694 O O . ILE A 1 90 ? 12.203 -1.113 -2.670 1.00 86.88 90 ILE A O 1
ATOM 698 N N . ALA A 1 91 ? 14.265 -0.920 -1.781 1.00 86.69 91 ALA A N 1
ATOM 699 C CA . ALA A 1 91 ? 14.999 -1.458 -2.930 1.00 86.69 91 ALA A CA 1
ATOM 700 C C . ALA A 1 91 ? 14.503 -0.834 -4.251 1.00 86.69 91 ALA A C 1
ATOM 702 O O . ALA A 1 91 ? 13.955 -1.536 -5.105 1.00 86.69 91 ALA A O 1
ATOM 703 N N . HIS A 1 92 ? 14.638 0.500 -4.362 1.00 86.25 92 HIS A N 1
ATOM 704 C CA . HIS A 1 92 ? 14.095 1.314 -5.459 1.00 86.25 92 HIS A CA 1
ATOM 705 C C . HIS A 1 92 ? 14.281 0.619 -6.803 1.00 86.25 92 HIS A C 1
ATOM 707 O O . HIS A 1 92 ? 15.414 0.366 -7.238 1.00 86.25 92 HIS A O 1
ATOM 713 N N . ARG A 1 93 ? 13.168 0.351 -7.485 1.00 91.94 93 ARG A N 1
ATOM 714 C CA . ARG A 1 93 ? 13.229 -0.152 -8.847 1.00 91.94 93 ARG A CA 1
ATOM 715 C C . ARG A 1 93 ? 13.667 0.978 -9.767 1.00 91.94 93 ARG A C 1
ATOM 717 O O . ARG A 1 93 ? 12.971 1.979 -9.904 1.00 91.94 93 ARG A O 1
ATOM 724 N N . ARG A 1 94 ? 14.821 0.801 -10.400 1.00 90.88 94 ARG A N 1
ATOM 725 C CA . ARG A 1 94 ? 15.452 1.793 -11.276 1.00 90.88 94 ARG A CA 1
ATOM 726 C C . ARG A 1 94 ? 15.300 1.413 -12.744 1.00 90.88 94 ARG A C 1
ATOM 728 O O . ARG A 1 94 ? 15.264 0.227 -13.075 1.00 90.88 94 ARG A O 1
ATOM 735 N N . LEU A 1 95 ? 15.274 2.412 -13.623 1.00 90.75 95 LEU A N 1
ATOM 736 C CA . LEU A 1 95 ? 15.328 2.183 -15.066 1.00 90.75 95 LEU A CA 1
ATOM 737 C C . LEU A 1 95 ? 16.712 1.632 -15.470 1.00 90.75 95 LEU A C 1
ATOM 739 O O . LEU A 1 95 ? 17.721 2.217 -15.068 1.00 90.75 95 LEU A O 1
ATOM 743 N N . PRO A 1 96 ? 16.797 0.559 -16.286 1.00 88.06 96 PRO A N 1
ATOM 744 C CA . PRO A 1 96 ? 18.077 -0.049 -16.668 1.00 88.06 96 PRO A CA 1
ATOM 745 C C . PRO A 1 96 ? 19.069 0.931 -17.309 1.00 88.06 96 PRO A C 1
ATOM 747 O O . PRO A 1 96 ? 20.242 0.944 -16.944 1.00 88.06 96 PRO A O 1
ATOM 750 N N . ASP A 1 97 ? 18.582 1.787 -18.211 1.00 92.00 97 ASP A N 1
ATOM 751 C CA . ASP A 1 97 ? 19.404 2.761 -18.943 1.00 92.00 97 ASP A CA 1
ATOM 752 C C . ASP A 1 97 ? 19.533 4.113 -18.217 1.00 92.00 97 ASP A C 1
ATOM 754 O O . ASP A 1 97 ? 20.250 5.005 -18.670 1.00 92.00 97 ASP A O 1
ATOM 758 N N . ALA A 1 98 ? 18.837 4.286 -17.090 1.00 89.75 98 ALA A N 1
ATOM 759 C CA . ALA A 1 98 ? 18.792 5.539 -16.348 1.00 89.75 98 ALA A CA 1
ATOM 760 C C . ALA A 1 98 ? 18.678 5.265 -14.834 1.00 89.75 98 ALA A C 1
ATOM 762 O O . ALA A 1 98 ? 17.649 5.549 -14.225 1.00 89.75 98 ALA A O 1
ATOM 763 N N . PRO A 1 99 ? 19.730 4.728 -14.187 1.00 86.19 99 PRO A N 1
ATOM 764 C CA . PRO A 1 99 ? 19.657 4.198 -12.822 1.00 86.19 99 PRO A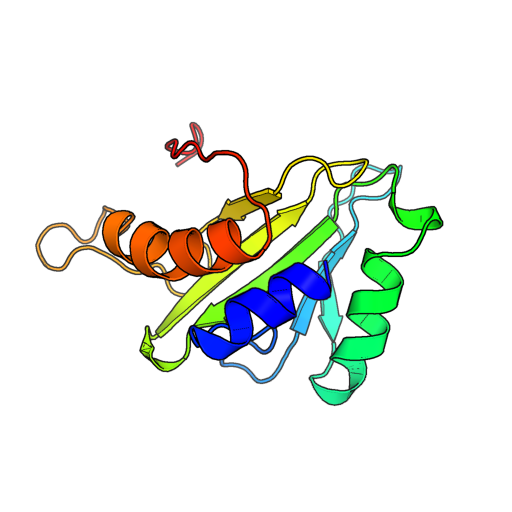 CA 1
ATOM 765 C C . PRO A 1 99 ? 19.459 5.254 -11.720 1.00 86.19 99 PRO A C 1
ATOM 767 O O . PRO A 1 99 ? 19.354 4.895 -10.549 1.00 86.19 99 PRO A O 1
ATOM 770 N N . GLN A 1 100 ? 19.460 6.540 -12.076 1.00 86.50 100 GLN A N 1
ATOM 771 C CA . GLN A 1 100 ? 19.080 7.654 -11.198 1.00 86.50 100 GLN A CA 1
ATOM 772 C C . GLN A 1 100 ? 17.552 7.798 -11.102 1.00 86.50 100 GLN A C 1
ATOM 774 O O . GLN A 1 100 ? 17.055 8.406 -10.167 1.00 86.50 100 GLN A O 1
ATOM 779 N N . PHE A 1 101 ? 16.812 7.246 -12.068 1.00 87.25 101 PHE A N 1
ATOM 780 C CA . PHE A 1 101 ? 15.368 7.389 -12.174 1.00 87.25 101 PHE A CA 1
ATOM 781 C C . PHE A 1 101 ? 14.662 6.134 -11.679 1.00 87.25 101 PHE A C 1
ATOM 783 O O . PHE A 1 101 ? 14.987 5.007 -12.074 1.00 87.25 101 PHE A O 1
ATOM 790 N N . THR A 1 102 ? 13.647 6.355 -10.855 1.00 90.56 102 THR A N 1
ATOM 791 C CA . THR A 1 102 ? 12.700 5.325 -10.445 1.00 90.56 102 THR A CA 1
ATOM 792 C C . THR A 1 102 ? 11.842 4.907 -11.641 1.00 90.56 102 THR A C 1
ATOM 794 O O . THR A 1 102 ? 11.332 5.742 -12.387 1.00 90.56 102 THR A O 1
ATOM 797 N N . ASP A 1 103 ? 11.652 3.601 -11.818 1.00 93.38 103 ASP A N 1
ATOM 798 C CA . ASP A 1 103 ? 10.755 3.014 -12.817 1.00 93.38 103 ASP A CA 1
ATOM 799 C C . ASP A 1 103 ? 9.289 3.188 -12.377 1.00 93.38 103 ASP A C 1
ATOM 801 O O . ASP A 1 103 ? 8.600 2.242 -11.992 1.00 93.38 103 ASP A O 1
ATOM 805 N N . LEU A 1 104 ? 8.816 4.437 -12.380 1.00 91.44 104 LEU A N 1
ATOM 806 C CA . LEU A 1 104 ? 7.465 4.807 -11.954 1.00 91.44 104 LEU A CA 1
ATOM 807 C C . LEU A 1 104 ? 6.388 4.087 -12.779 1.00 91.44 104 LEU A C 1
ATOM 809 O O . LEU A 1 104 ? 5.342 3.720 -12.246 1.00 91.44 104 LEU A O 1
ATOM 813 N N . ALA A 1 105 ? 6.655 3.840 -14.065 1.00 92.69 105 ALA A N 1
ATOM 814 C CA . ALA A 1 105 ? 5.748 3.107 -14.943 1.00 92.69 105 ALA A CA 1
ATOM 815 C C . ALA A 1 105 ? 5.464 1.696 -14.408 1.00 92.69 105 ALA A C 1
ATOM 817 O O . ALA A 1 105 ? 4.309 1.263 -14.400 1.00 92.69 105 ALA A O 1
ATOM 818 N N . TRP A 1 106 ? 6.490 1.002 -13.907 1.00 95.06 106 TRP A N 1
ATOM 819 C CA . TRP A 1 106 ? 6.316 -0.301 -13.277 1.00 95.06 106 TRP A CA 1
ATOM 820 C C . TRP A 1 106 ? 5.458 -0.225 -12.009 1.00 95.06 106 TRP A C 1
ATOM 822 O O . TRP A 1 106 ? 4.524 -1.014 -11.876 1.00 95.06 106 TRP A O 1
ATOM 832 N N . TYR A 1 107 ? 5.710 0.739 -11.113 1.00 95.38 107 TYR A N 1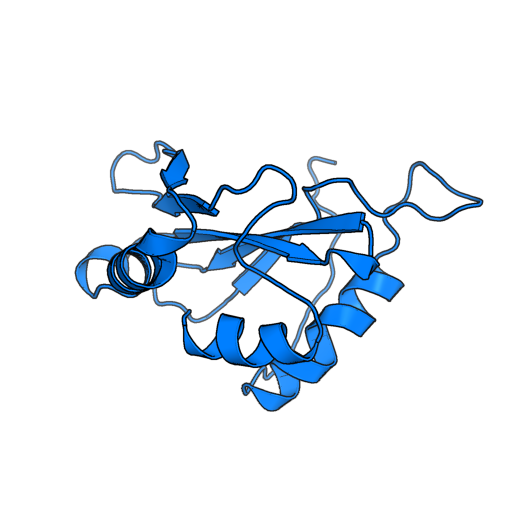
ATOM 833 C CA . TYR A 1 10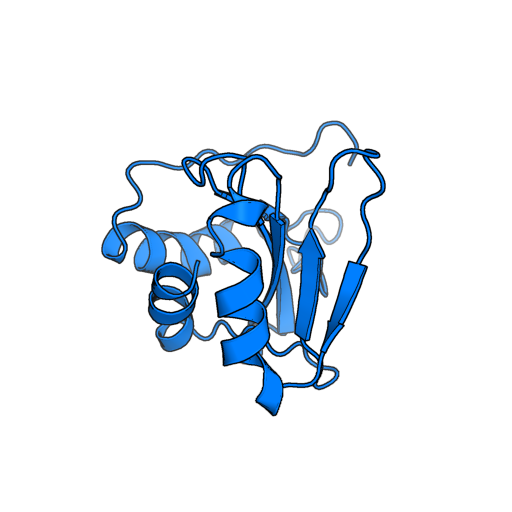7 ? 4.914 0.886 -9.884 1.00 95.38 107 TYR A CA 1
ATOM 834 C C . TYR A 1 107 ? 3.448 1.194 -10.186 1.00 95.38 107 TYR A C 1
ATOM 836 O O . TYR A 1 107 ? 2.559 0.564 -9.616 1.00 95.38 107 TYR A O 1
ATOM 844 N N . LEU A 1 108 ? 3.183 2.114 -11.117 1.00 94.81 108 LEU A N 1
ATOM 845 C CA . LEU A 1 108 ? 1.818 2.444 -11.525 1.00 94.81 108 LEU A CA 1
ATOM 846 C C . LEU A 1 108 ? 1.103 1.218 -12.099 1.00 94.81 108 LEU A C 1
ATOM 848 O O . LEU A 1 108 ? -0.028 0.934 -11.712 1.00 94.81 108 LEU A O 1
ATOM 852 N N . HIS A 1 109 ? 1.771 0.449 -12.959 1.00 95.06 109 HIS A N 1
ATOM 853 C CA . HIS A 1 109 ? 1.214 -0.789 -13.498 1.00 95.06 109 HIS A CA 1
ATOM 854 C C . HIS A 1 109 ? 0.964 -1.849 -12.409 1.00 95.06 109 HIS A C 1
ATOM 856 O O . HIS A 1 109 ? -0.025 -2.575 -12.477 1.00 95.06 109 HIS A O 1
ATOM 862 N N . ALA A 1 110 ? 1.837 -1.943 -11.405 1.00 96.25 110 ALA A N 1
ATOM 863 C CA . ALA A 1 110 ? 1.736 -2.925 -10.327 1.00 96.25 110 ALA A CA 1
ATOM 864 C C . ALA A 1 110 ? 0.711 -2.558 -9.233 1.00 96.25 110 ALA A C 1
ATOM 866 O O . ALA A 1 110 ? 0.242 -3.449 -8.527 1.00 96.25 110 ALA A O 1
ATOM 867 N N . LEU A 1 111 ? 0.370 -1.275 -9.068 1.00 95.38 111 LEU A N 1
ATOM 868 C CA . LEU A 1 111 ? -0.532 -0.790 -8.013 1.00 95.38 111 LEU A CA 1
ATOM 869 C C . LEU A 1 111 ? -1.917 -0.419 -8.546 1.00 95.38 111 LEU A C 1
ATOM 871 O O . LEU A 1 111 ? -2.932 -0.899 -8.040 1.00 95.38 111 LEU A O 1
ATOM 875 N N . VAL A 1 112 ? -1.967 0.450 -9.560 1.00 94.62 112 VAL A N 1
ATOM 876 C CA . VAL A 1 112 ? -3.197 1.151 -9.962 1.00 94.62 112 VAL A CA 1
ATOM 877 C C . VAL A 1 112 ? -4.327 0.192 -10.337 1.00 94.62 112 VAL A C 1
ATOM 879 O O . VAL A 1 112 ? -5.432 0.412 -9.845 1.00 94.62 112 VAL A O 1
ATOM 882 N N . PRO A 1 113 ? -4.116 -0.885 -11.124 1.00 95.25 113 PRO A N 1
ATOM 883 C CA . PRO A 1 113 ? -5.204 -1.795 -11.467 1.00 95.25 113 PRO A CA 1
ATOM 884 C C . PRO A 1 113 ? -5.917 -2.352 -10.231 1.00 95.25 113 PRO A C 1
ATOM 886 O O . PRO A 1 113 ? -7.136 -2.244 -10.134 1.00 95.25 113 PRO A O 1
ATOM 889 N N . SER A 1 114 ? -5.171 -2.878 -9.257 1.00 95.12 114 SER A N 1
ATOM 890 C CA . SER A 1 114 ? -5.736 -3.432 -8.022 1.00 95.12 114 SER A CA 1
ATOM 891 C C . SER A 1 114 ? -6.439 -2.378 -7.171 1.00 95.12 114 SER A C 1
ATOM 893 O O . SER A 1 114 ? -7.488 -2.650 -6.591 1.00 95.12 114 SER A O 1
ATOM 895 N N . LEU A 1 115 ? -5.901 -1.158 -7.124 1.00 93.06 115 LEU A N 1
ATOM 896 C CA . LEU A 1 115 ? -6.511 -0.063 -6.374 1.00 93.06 115 LEU A CA 1
ATOM 897 C C . LEU A 1 115 ? -7.808 0.437 -7.025 1.00 93.06 115 LEU A C 1
ATOM 899 O O . LEU A 1 115 ? -8.762 0.729 -6.310 1.00 93.06 115 LEU A O 1
ATOM 903 N N . LEU A 1 116 ? -7.893 0.473 -8.360 1.00 92.62 116 LEU A N 1
ATOM 904 C CA . LEU A 1 116 ? -9.138 0.784 -9.075 1.00 92.62 116 LEU A CA 1
ATOM 905 C C . LEU A 1 116 ? -10.243 -0.218 -8.717 1.00 92.62 116 LEU A C 1
ATOM 907 O O . LEU A 1 116 ? -11.368 0.185 -8.428 1.00 92.62 116 LEU A O 1
ATOM 911 N N . TRP A 1 117 ? -9.917 -1.514 -8.658 1.00 89.88 117 TRP A N 1
ATOM 912 C CA . TRP A 1 117 ? -10.856 -2.544 -8.193 1.00 89.88 117 TRP A CA 1
ATOM 913 C C . TRP A 1 117 ? -11.286 -2.348 -6.734 1.00 89.88 117 TRP A C 1
ATOM 915 O O . TRP A 1 117 ? -12.412 -2.690 -6.381 1.00 89.88 117 TRP A O 1
ATOM 925 N N . ALA A 1 118 ? -10.419 -1.771 -5.902 1.00 89.38 118 ALA A N 1
ATOM 926 C CA . ALA A 1 118 ? -10.703 -1.444 -4.507 1.00 89.38 118 ALA A CA 1
ATOM 927 C C . ALA A 1 118 ? -11.450 -0.108 -4.312 1.00 89.38 118 ALA A C 1
ATOM 929 O O . ALA A 1 118 ? -11.720 0.268 -3.172 1.00 89.38 118 ALA A O 1
ATOM 930 N N . GLY A 1 119 ? -11.798 0.600 -5.394 1.00 90.75 119 GLY A N 1
ATOM 931 C CA . GLY A 1 119 ? -12.556 1.855 -5.346 1.00 90.75 119 GLY A CA 1
ATOM 932 C C . GLY A 1 119 ? -11.710 3.128 -5.403 1.00 90.75 119 GLY A C 1
ATOM 933 O O . GLY A 1 119 ? -12.204 4.190 -5.038 1.00 90.75 119 GLY A O 1
ATOM 934 N N . LEU A 1 120 ? -10.453 3.053 -5.852 1.00 91.25 120 LEU A N 1
ATOM 935 C CA . LEU A 1 120 ? -9.654 4.245 -6.134 1.00 91.25 120 LEU A CA 1
ATOM 936 C C . LEU A 1 120 ? -10.330 5.090 -7.222 1.00 91.25 120 LEU A C 1
ATOM 938 O O . LEU A 1 120 ? -10.555 4.620 -8.336 1.00 91.25 120 LEU A O 1
ATOM 942 N N . GLU A 1 121 ? -10.614 6.350 -6.907 1.00 93.00 121 GLU A N 1
ATOM 943 C CA . GLU A 1 121 ? -11.299 7.268 -7.827 1.00 93.00 121 GLU A CA 1
ATOM 944 C C . GLU A 1 121 ? -10.331 8.016 -8.758 1.00 93.00 121 GLU A C 1
ATOM 946 O O . GLU A 1 121 ? -10.719 8.476 -9.831 1.00 93.00 121 GLU A O 1
ATOM 951 N N . GLY A 1 122 ? -9.058 8.119 -8.376 1.00 91.12 122 GLY A N 1
ATOM 952 C CA . GLY A 1 122 ? -8.023 8.778 -9.162 1.00 91.12 122 GLY A CA 1
ATOM 953 C C . GLY A 1 122 ? -6.642 8.621 -8.538 1.00 91.12 122 GLY A C 1
ATOM 954 O O . GLY A 1 122 ? -6.510 8.209 -7.389 1.00 91.12 122 GLY A O 1
ATOM 955 N N . TYR A 1 123 ? -5.606 8.950 -9.304 1.00 91.69 123 TYR A N 1
ATOM 956 C CA . TYR A 1 123 ? -4.238 9.031 -8.806 1.00 91.69 123 TYR A CA 1
ATOM 957 C C . TYR A 1 123 ? -3.513 10.204 -9.457 1.00 91.69 123 TYR A C 1
ATOM 959 O O . TYR A 1 123 ? -3.840 10.626 -10.567 1.00 91.69 123 TYR A O 1
ATOM 967 N N . GLU A 1 124 ? -2.489 10.688 -8.770 1.00 91.56 124 GLU A N 1
ATOM 968 C CA . GLU A 1 124 ? -1.516 11.623 -9.308 1.00 91.56 124 GLU A CA 1
ATOM 969 C C . GLU A 1 124 ? -0.126 11.082 -8.988 1.00 91.56 124 GLU A C 1
ATOM 971 O O . GLU A 1 124 ? 0.094 10.532 -7.910 1.00 91.56 124 GLU A O 1
ATOM 976 N N . ALA A 1 125 ? 0.803 11.215 -9.930 1.00 88.88 125 ALA A N 1
ATOM 977 C CA . ALA A 1 125 ? 2.199 10.890 -9.698 1.00 88.88 125 ALA A CA 1
ATOM 978 C C . ALA A 1 125 ? 3.018 12.176 -9.765 1.00 88.88 125 ALA A C 1
ATOM 980 O O . ALA A 1 125 ? 2.905 12.940 -10.725 1.00 88.88 125 ALA A O 1
ATOM 981 N N . ARG A 1 126 ? 3.815 12.408 -8.727 1.00 84.12 126 ARG A N 1
ATOM 982 C CA . ARG A 1 126 ? 4.634 13.605 -8.548 1.00 84.12 126 ARG A CA 1
ATOM 983 C C . ARG A 1 126 ? 6.038 13.168 -8.149 1.00 84.12 126 ARG A C 1
ATOM 985 O O . ARG A 1 126 ? 6.182 12.142 -7.488 1.00 84.12 126 ARG A O 1
ATOM 992 N N . GLU A 1 127 ? 7.040 13.949 -8.527 1.00 74.75 127 GLU A N 1
ATOM 993 C CA . GLU A 1 127 ? 8.352 13.865 -7.881 1.00 74.75 127 GLU A CA 1
ATOM 994 C C . GLU A 1 127 ? 8.246 14.474 -6.478 1.00 74.75 127 GLU A C 1
ATOM 996 O O . GLU A 1 127 ? 7.514 15.451 -6.277 1.00 74.75 127 GLU A O 1
ATOM 1001 N N . ASP A 1 128 ? 8.937 13.881 -5.504 1.00 67.50 128 ASP A N 1
ATOM 1002 C CA . ASP A 1 128 ? 9.096 14.521 -4.203 1.00 67.50 128 ASP A CA 1
ATOM 1003 C C . ASP A 1 128 ? 10.023 15.731 -4.401 1.00 67.50 128 ASP A C 1
ATOM 1005 O O . ASP A 1 128 ? 11.118 15.568 -4.935 1.00 67.50 128 ASP A O 1
ATOM 1009 N N . PRO A 1 129 ? 9.623 16.954 -4.017 1.00 57.81 129 PRO A N 1
ATOM 1010 C CA . PRO A 1 129 ? 10.485 18.128 -4.147 1.00 57.81 129 PRO A CA 1
ATOM 1011 C C . PRO A 1 129 ? 11.777 18.050 -3.313 1.00 57.81 129 PRO A C 1
ATOM 1013 O O . PRO A 1 129 ? 12.612 18.947 -3.437 1.00 57.81 129 PRO A O 1
ATOM 1016 N N . ASN A 1 130 ? 11.919 17.043 -2.443 1.00 54.09 130 ASN A N 1
ATOM 1017 C CA . ASN A 1 130 ? 13.107 16.810 -1.624 1.00 54.09 130 ASN A CA 1
ATOM 1018 C C . ASN A 1 130 ? 14.031 15.690 -2.148 1.00 54.09 130 ASN A C 1
ATOM 1020 O O . ASN A 1 130 ? 15.041 15.429 -1.489 1.00 54.09 130 ASN A O 1
ATOM 1024 N N . ASP A 1 131 ? 13.695 15.049 -3.276 1.00 52.72 131 ASP A N 1
ATOM 1025 C CA . ASP A 1 131 ? 14.579 14.119 -4.009 1.00 52.72 131 ASP A CA 1
ATOM 1026 C C . ASP A 1 131 ? 15.558 14.860 -4.946 1.00 52.72 131 ASP A C 1
ATOM 1028 O O . ASP A 1 131 ? 15.187 15.914 -5.521 1.00 52.72 131 ASP A O 1
#